Protein AF-A0AAJ0L8B4-F1 (afdb_monomer_lite)

Structure (mmCIF, N/CA/C/O backbone):
data_AF-A0AAJ0L8B4-F1
#
_entry.id   AF-A0AAJ0L8B4-F1
#
loop_
_atom_site.group_PDB
_atom_site.id
_atom_site.type_symbol
_atom_site.label_atom_id
_atom_site.label_alt_id
_atom_site.label_comp_id
_atom_site.label_asym_id
_atom_site.label_entity_id
_atom_site.label_seq_id
_atom_site.pdbx_PDB_ins_code
_atom_site.Cartn_x
_atom_site.Cartn_y
_atom_site.Cartn_z
_atom_site.occupancy
_atom_site.B_iso_or_equiv
_atom_site.auth_seq_id
_atom_site.auth_comp_id
_atom_site.auth_asym_id
_atom_site.auth_atom_id
_atom_site.pdbx_PDB_model_num
ATOM 1 N N . MET A 1 1 ? 20.232 -16.652 -19.813 1.00 46.34 1 MET A N 1
ATOM 2 C CA . MET A 1 1 ? 19.157 -15.726 -19.381 1.00 46.34 1 MET A CA 1
ATOM 3 C C . MET A 1 1 ? 19.662 -14.302 -19.552 1.00 46.34 1 MET A C 1
ATOM 5 O O . MET A 1 1 ? 20.750 -14.024 -19.067 1.00 46.34 1 MET A O 1
ATOM 9 N N . ARG A 1 2 ? 18.952 -13.417 -20.267 1.00 56.00 2 ARG A N 1
ATOM 10 C CA . ARG A 1 2 ? 19.289 -11.981 -20.243 1.00 56.00 2 ARG A CA 1
ATOM 11 C C . ARG A 1 2 ? 18.867 -11.438 -18.878 1.00 56.00 2 ARG A C 1
ATOM 13 O O . ARG A 1 2 ? 17.710 -11.614 -18.513 1.00 56.00 2 ARG A O 1
ATOM 20 N N . LYS A 1 3 ? 19.793 -10.828 -18.134 1.00 65.44 3 LYS A N 1
ATOM 21 C CA . LYS A 1 3 ? 19.446 -10.052 -16.939 1.00 65.44 3 LYS A CA 1
ATOM 22 C C . LYS A 1 3 ? 18.579 -8.875 -17.391 1.00 65.44 3 LYS A C 1
ATOM 24 O O . LYS A 1 3 ? 19.018 -8.087 -18.227 1.00 65.44 3 LYS A O 1
ATOM 29 N N . THR A 1 4 ? 17.346 -8.803 -16.900 1.00 79.44 4 THR A N 1
ATOM 30 C CA . THR A 1 4 ? 16.482 -7.631 -17.081 1.00 79.44 4 THR A CA 1
ATOM 31 C C . THR A 1 4 ? 17.127 -6.466 -16.343 1.00 79.44 4 THR A C 1
ATOM 33 O O . THR A 1 4 ? 17.474 -6.616 -15.172 1.00 79.44 4 THR A O 1
ATOM 36 N N . SER A 1 5 ? 17.328 -5.327 -17.008 1.00 90.81 5 SER A N 1
ATOM 37 C CA . SER A 1 5 ? 17.882 -4.155 -16.325 1.00 90.81 5 SER A CA 1
ATOM 38 C C . SER A 1 5 ? 16.873 -3.598 -15.321 1.00 90.81 5 SER A C 1
ATOM 40 O O . SER A 1 5 ? 15.662 -3.764 -15.479 1.00 90.81 5 SER A O 1
ATOM 42 N N . PHE A 1 6 ? 17.358 -2.899 -14.295 1.00 92.31 6 PHE A N 1
ATOM 43 C CA . PHE A 1 6 ? 16.463 -2.237 -13.346 1.00 92.31 6 PHE A CA 1
ATOM 44 C C . PHE A 1 6 ? 15.532 -1.225 -14.039 1.00 92.31 6 PHE A C 1
ATOM 46 O O . PHE A 1 6 ? 14.351 -1.164 -13.713 1.00 92.31 6 PHE A O 1
ATOM 53 N N . ASP A 1 7 ? 16.014 -0.522 -15.065 1.00 94.06 7 ASP A N 1
ATOM 54 C CA . ASP A 1 7 ? 15.196 0.415 -15.846 1.00 94.06 7 ASP A CA 1
ATOM 55 C C . ASP A 1 7 ? 14.029 -0.286 -16.560 1.00 94.06 7 ASP A C 1
ATOM 57 O O . ASP A 1 7 ? 12.907 0.210 -16.547 1.00 94.06 7 ASP A O 1
ATOM 61 N N . GLN A 1 8 ? 14.243 -1.495 -17.095 1.00 95.19 8 GLN A N 1
ATOM 62 C CA . GLN A 1 8 ? 13.165 -2.295 -17.690 1.00 95.19 8 GLN A CA 1
ATOM 63 C C . GLN A 1 8 ? 12.114 -2.724 -16.654 1.00 95.19 8 GLN A C 1
ATOM 65 O O . GLN A 1 8 ? 10.938 -2.869 -16.992 1.00 95.19 8 GLN A O 1
ATOM 70 N N . ILE A 1 9 ? 12.520 -2.928 -15.396 1.00 95.25 9 ILE A N 1
ATOM 71 C CA . ILE A 1 9 ? 11.596 -3.218 -14.293 1.00 95.25 9 ILE A CA 1
ATOM 72 C C . ILE A 1 9 ? 10.767 -1.972 -13.962 1.00 95.25 9 ILE A C 1
ATOM 74 O O . ILE A 1 9 ? 9.548 -2.079 -13.822 1.00 95.25 9 ILE A O 1
ATOM 78 N N . VAL A 1 10 ? 11.397 -0.794 -13.881 1.00 96.56 10 VAL A N 1
ATOM 79 C CA . VAL A 1 10 ? 10.700 0.482 -13.642 1.00 96.56 10 VAL A CA 1
ATOM 80 C C . VAL A 1 10 ? 9.694 0.777 -14.758 1.00 96.56 10 VAL A C 1
ATOM 82 O O . VAL A 1 10 ? 8.540 1.079 -14.461 1.00 96.56 10 VAL A O 1
ATOM 85 N N . ASP A 1 11 ? 10.075 0.590 -16.024 1.00 97.38 11 ASP A N 1
ATOM 86 C CA . ASP A 1 11 ? 9.165 0.737 -17.168 1.00 97.38 11 ASP A CA 1
ATOM 87 C C . ASP A 1 11 ? 7.964 -0.218 -17.081 1.00 97.38 11 ASP A C 1
ATOM 89 O O . ASP A 1 11 ? 6.832 0.145 -17.411 1.00 97.38 11 ASP A O 1
ATOM 93 N N . GLY A 1 12 ? 8.197 -1.457 -16.635 1.00 97.38 12 GLY A N 1
ATOM 94 C CA . GLY A 1 12 ? 7.140 -2.437 -16.392 1.00 97.38 12 GLY A CA 1
ATOM 95 C C . GLY A 1 12 ? 6.164 -1.981 -15.306 1.00 97.38 12 GLY A C 1
ATOM 96 O O . GLY A 1 12 ? 4.950 -2.053 -15.507 1.00 97.38 12 GLY A O 1
ATOM 97 N N . ILE A 1 13 ? 6.691 -1.452 -14.196 1.00 97.62 13 ILE A N 1
ATOM 98 C CA . ILE A 1 13 ? 5.893 -0.878 -13.105 1.00 97.62 13 ILE A CA 1
ATOM 99 C C . ILE A 1 13 ? 5.042 0.278 -13.619 1.00 97.62 13 ILE A C 1
ATOM 101 O O . ILE A 1 13 ? 3.845 0.301 -13.352 1.00 97.62 13 ILE A O 1
ATOM 105 N N . ASP A 1 14 ? 5.621 1.205 -14.381 1.00 97.94 14 ASP A N 1
ATOM 106 C CA . ASP A 1 14 ? 4.900 2.379 -14.877 1.00 97.94 14 ASP A CA 1
ATOM 107 C C . ASP A 1 14 ? 3.770 1.993 -15.842 1.00 97.94 14 ASP A C 1
ATOM 109 O O . ASP A 1 14 ? 2.656 2.509 -15.737 1.00 97.94 14 ASP A O 1
ATOM 113 N N . ARG A 1 15 ? 4.002 1.013 -16.727 1.00 98.06 15 ARG A N 1
ATOM 114 C CA . ARG A 1 15 ? 2.970 0.494 -17.645 1.00 98.06 15 ARG A CA 1
ATOM 115 C C . ARG A 1 15 ? 1.832 -0.227 -16.928 1.00 98.06 15 ARG A C 1
ATOM 117 O O . ARG A 1 15 ? 0.699 -0.201 -17.404 1.00 98.06 15 ARG A O 1
ATOM 124 N N . GLN A 1 16 ? 2.128 -0.895 -15.816 1.00 98.00 16 GLN A N 1
ATOM 125 C CA . GLN A 1 16 ? 1.162 -1.691 -15.054 1.00 98.00 16 GLN A CA 1
ATOM 126 C C . GLN A 1 16 ? 0.701 -1.000 -13.768 1.00 98.00 16 GLN A C 1
ATOM 128 O O . GLN A 1 16 ? 0.019 -1.620 -12.950 1.00 98.00 16 GLN A O 1
ATOM 133 N N . LEU A 1 17 ? 1.021 0.284 -13.586 1.00 98.06 17 LEU A N 1
ATOM 134 C CA . LEU A 1 17 ? 0.820 0.989 -12.325 1.00 98.06 17 LEU A CA 1
ATOM 135 C C . LEU A 1 17 ? -0.628 0.918 -11.805 1.00 98.06 17 LEU A C 1
ATOM 137 O O . LEU A 1 17 ? -0.791 0.641 -10.618 1.00 98.06 17 LEU A O 1
ATOM 141 N N . PRO A 1 18 ? -1.687 1.061 -12.633 1.00 98.00 18 PRO A N 1
ATOM 142 C CA . PRO A 1 18 ? -3.064 0.902 -12.157 1.00 98.00 18 PRO A CA 1
ATOM 143 C C . PRO A 1 18 ? -3.364 -0.500 -11.608 1.00 98.00 18 PRO A C 1
ATOM 145 O O . PRO A 1 18 ? -4.057 -0.643 -10.601 1.00 98.00 18 PRO A O 1
ATOM 148 N N . TYR A 1 19 ? -2.828 -1.538 -12.255 1.00 97.75 19 TYR A N 1
ATOM 149 C CA . TYR A 1 19 ? -3.011 -2.927 -11.837 1.00 97.75 19 TYR A CA 1
ATOM 150 C C . TYR A 1 19 ? -2.267 -3.210 -10.527 1.00 97.75 19 TYR A C 1
ATOM 152 O O . TYR A 1 19 ? -2.873 -3.654 -9.553 1.00 97.75 19 TYR A O 1
ATOM 160 N N . LEU A 1 20 ? -0.978 -2.867 -10.476 1.00 97.94 20 LEU A N 1
ATOM 161 C CA . LEU A 1 20 ? -0.133 -3.076 -9.298 1.00 97.94 20 LEU A CA 1
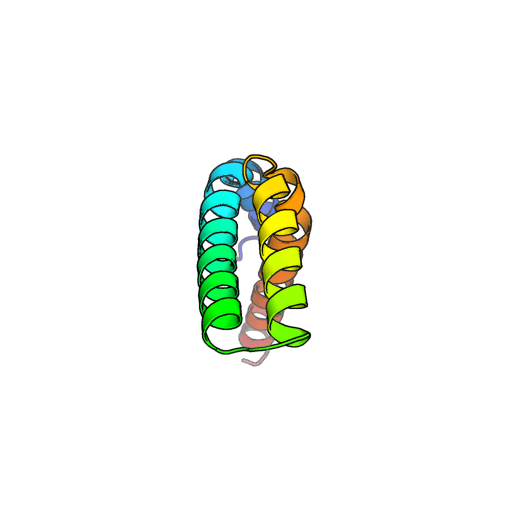ATOM 162 C C . LEU A 1 20 ? -0.622 -2.260 -8.096 1.00 97.94 20 LEU A C 1
ATOM 164 O O . LEU A 1 20 ? -0.592 -2.731 -6.958 1.00 97.94 20 LEU A O 1
ATOM 168 N N . HIS A 1 21 ? -1.121 -1.046 -8.341 1.00 98.25 21 HIS A N 1
ATOM 169 C CA . HIS A 1 21 ? -1.769 -0.240 -7.314 1.00 98.25 21 HIS A CA 1
ATOM 170 C C . HIS A 1 21 ? -2.975 -0.963 -6.720 1.00 98.25 21 HIS A C 1
ATOM 172 O O . HIS A 1 21 ? -3.074 -1.043 -5.499 1.00 98.25 21 HIS A O 1
ATOM 178 N N . LYS A 1 22 ? -3.862 -1.520 -7.553 1.00 98.00 22 LYS A N 1
ATOM 179 C CA . LYS A 1 22 ? -5.050 -2.241 -7.083 1.00 98.00 22 LYS A CA 1
ATOM 180 C C . LYS A 1 22 ? -4.672 -3.402 -6.162 1.00 98.00 22 LYS A C 1
ATOM 182 O O . LYS A 1 22 ? -5.233 -3.506 -5.075 1.00 98.00 22 LYS A O 1
ATOM 187 N N . GLU A 1 23 ? -3.708 -4.234 -6.556 1.00 97.81 23 GLU A N 1
ATOM 188 C CA . GLU A 1 23 ? -3.245 -5.358 -5.727 1.00 97.81 23 GLU A CA 1
ATOM 189 C C . GLU A 1 23 ? -2.678 -4.878 -4.386 1.00 97.81 23 GLU A C 1
ATOM 191 O O . GLU A 1 23 ? -3.117 -5.316 -3.318 1.00 97.81 23 GLU A O 1
ATOM 196 N N . ARG A 1 24 ? -1.755 -3.910 -4.428 1.00 96.88 24 ARG A N 1
ATOM 197 C CA . ARG A 1 24 ? -1.143 -3.335 -3.225 1.00 96.88 24 ARG A CA 1
ATOM 198 C C . ARG A 1 24 ? -2.184 -2.687 -2.310 1.00 96.88 24 ARG A C 1
ATOM 200 O O . ARG A 1 24 ? -2.126 -2.848 -1.090 1.00 96.88 24 ARG A O 1
ATOM 207 N N . TRP A 1 25 ? -3.126 -1.947 -2.886 1.00 97.69 25 TRP A N 1
ATOM 208 C CA . TRP A 1 25 ? -4.185 -1.270 -2.149 1.00 97.69 25 TRP A CA 1
ATOM 209 C C . TRP A 1 25 ? -5.101 -2.281 -1.456 1.00 97.69 25 TRP A C 1
ATOM 211 O O . TRP A 1 25 ? -5.405 -2.105 -0.275 1.00 97.69 25 TRP A O 1
ATOM 221 N N . THR A 1 26 ? -5.483 -3.365 -2.142 1.00 97.81 26 THR A N 1
ATOM 222 C CA . THR A 1 26 ? -6.302 -4.441 -1.569 1.00 97.81 26 THR A CA 1
ATOM 223 C C . THR A 1 26 ? -5.587 -5.158 -0.427 1.00 97.81 26 THR A C 1
ATOM 225 O O . THR A 1 26 ? -6.197 -5.344 0.625 1.00 97.81 26 THR A O 1
ATOM 228 N N . HIS A 1 27 ? -4.304 -5.503 -0.575 1.00 97.38 27 HIS A N 1
ATOM 229 C CA . HIS A 1 27 ? -3.543 -6.121 0.517 1.00 97.38 27 HIS A CA 1
ATOM 230 C C . HIS A 1 27 ? -3.504 -5.224 1.757 1.00 97.38 27 HIS A C 1
ATOM 232 O O . HIS A 1 27 ? -3.874 -5.657 2.849 1.00 97.38 27 HIS A O 1
ATOM 238 N N . ARG A 1 28 ? -3.166 -3.941 1.585 1.00 96.88 28 ARG A N 1
ATOM 239 C CA . ARG A 1 28 ? -3.122 -2.995 2.706 1.00 96.88 28 ARG A CA 1
ATOM 240 C C . ARG A 1 28 ? -4.494 -2.774 3.349 1.00 96.88 28 ARG A C 1
ATOM 242 O O . ARG A 1 28 ? -4.588 -2.598 4.561 1.00 96.88 28 ARG A O 1
ATOM 249 N N . TYR A 1 29 ? -5.562 -2.798 2.556 1.00 97.62 29 TYR A N 1
ATOM 250 C CA . TYR A 1 29 ? -6.926 -2.696 3.064 1.00 97.62 29 TYR A CA 1
ATOM 251 C C . TYR A 1 29 ? -7.269 -3.860 4.007 1.00 97.62 29 TYR A C 1
ATOM 253 O O . TYR A 1 29 ? -7.822 -3.629 5.083 1.00 97.62 29 TYR A O 1
ATOM 261 N N . VAL A 1 30 ? -6.904 -5.094 3.643 1.00 98.19 30 VAL A N 1
ATOM 262 C CA . VAL A 1 30 ? -7.114 -6.278 4.495 1.00 98.19 30 VAL A CA 1
ATOM 263 C C . VAL A 1 30 ? -6.306 -6.171 5.792 1.00 98.19 30 VAL A C 1
ATOM 265 O O . VAL A 1 30 ? -6.883 -6.313 6.867 1.00 98.19 30 VAL A O 1
ATOM 268 N N . GLU A 1 31 ? -5.023 -5.803 5.718 1.00 97.62 31 GLU A N 1
ATOM 269 C CA . GLU A 1 31 ? -4.183 -5.594 6.910 1.00 97.62 31 GLU A CA 1
ATOM 270 C C . GLU A 1 31 ? -4.788 -4.574 7.886 1.00 97.62 31 GLU A C 1
ATOM 272 O O . GLU A 1 31 ? -4.797 -4.779 9.100 1.00 97.62 31 GLU A O 1
ATOM 277 N N . LEU A 1 32 ? -5.311 -3.459 7.365 1.00 97.81 32 LEU A N 1
ATOM 278 C CA . LEU A 1 32 ? -5.925 -2.419 8.187 1.00 97.81 32 LEU A CA 1
ATOM 279 C C . LEU A 1 32 ? -7.248 -2.885 8.805 1.00 97.81 32 LEU A C 1
ATOM 281 O O . LEU A 1 32 ? -7.537 -2.534 9.950 1.00 97.81 32 LEU A O 1
ATOM 285 N N . LEU A 1 33 ? -8.048 -3.683 8.090 1.00 98.00 33 LEU A N 1
ATOM 286 C CA . LEU A 1 33 ? -9.248 -4.297 8.664 1.00 98.00 33 LEU A CA 1
ATOM 287 C C . LEU A 1 33 ? -8.900 -5.230 9.823 1.00 98.00 33 LEU A C 1
ATOM 289 O O . LEU A 1 33 ? -9.541 -5.158 10.874 1.00 98.00 33 LEU A O 1
ATOM 293 N N . ASP A 1 34 ? -7.882 -6.066 9.649 1.00 98.19 34 ASP A N 1
ATOM 294 C CA . ASP A 1 34 ? -7.440 -6.989 10.689 1.00 98.19 34 ASP A CA 1
ATOM 295 C C . ASP A 1 34 ? -6.867 -6.233 11.893 1.00 98.19 34 ASP A C 1
ATOM 297 O O . ASP A 1 34 ? -7.230 -6.532 13.032 1.00 98.19 34 ASP A O 1
ATOM 301 N N . ALA A 1 35 ? -6.098 -5.163 11.671 1.00 97.44 35 ALA A N 1
ATOM 302 C CA . ALA A 1 35 ? -5.614 -4.291 12.742 1.00 97.44 35 ALA A CA 1
ATOM 303 C C . ALA A 1 35 ? -6.759 -3.625 13.531 1.00 97.44 35 ALA A C 1
ATOM 305 O O . ALA A 1 35 ? -6.711 -3.558 14.761 1.00 97.44 35 ALA A O 1
ATOM 306 N N . ILE A 1 36 ? -7.819 -3.161 12.857 1.00 98.12 36 ILE A N 1
ATOM 307 C CA . ILE A 1 36 ? -9.003 -2.585 13.521 1.00 98.12 36 ILE A CA 1
ATOM 308 C C . ILE A 1 36 ? -9.720 -3.632 14.383 1.00 98.12 36 ILE A C 1
ATOM 310 O O . ILE A 1 36 ? -10.229 -3.296 15.456 1.00 98.12 36 ILE A O 1
ATOM 314 N N . ARG A 1 37 ? -9.780 -4.886 13.922 1.00 97.62 37 ARG A N 1
ATOM 315 C CA . ARG A 1 37 ? -10.405 -5.998 14.657 1.00 97.62 37 ARG A CA 1
ATOM 316 C C . ARG A 1 37 ? -9.567 -6.446 15.853 1.00 97.62 37 ARG A C 1
ATOM 318 O O . ARG A 1 37 ? -10.136 -6.786 16.884 1.00 97.62 37 ARG A O 1
ATOM 325 N N . ALA A 1 38 ? -8.244 -6.428 15.723 1.00 97.50 38 ALA A N 1
ATOM 326 C CA . ALA A 1 38 ? -7.314 -6.903 16.745 1.00 97.50 38 ALA A CA 1
ATOM 327 C C . ALA A 1 38 ? -7.043 -5.888 17.872 1.00 97.50 38 ALA A C 1
ATOM 329 O O . ALA A 1 38 ? -6.478 -6.253 18.900 1.00 97.50 38 ALA A O 1
ATOM 330 N N . THR A 1 39 ? -7.414 -4.615 17.697 1.00 96.50 39 THR A N 1
ATOM 331 C CA . THR A 1 39 ? -7.085 -3.531 18.637 1.00 96.50 39 THR A CA 1
ATOM 332 C C . THR A 1 39 ? -8.326 -2.880 19.251 1.00 96.50 39 THR A C 1
ATOM 334 O O . THR A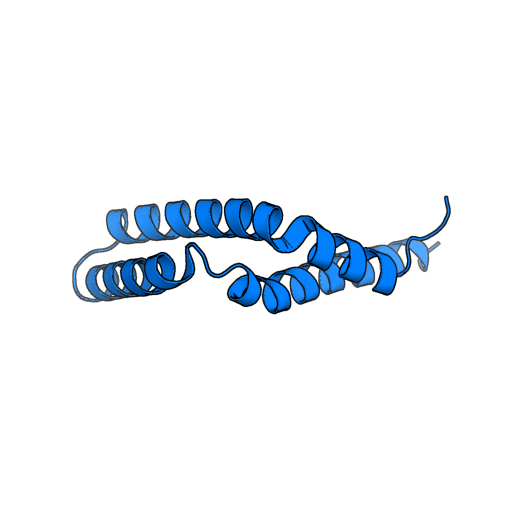 1 39 ? -9.427 -2.930 18.703 1.00 96.50 39 THR A O 1
ATOM 337 N N . THR A 1 40 ? -8.151 -2.226 20.404 1.00 96.94 40 THR A N 1
ATOM 338 C CA . THR A 1 40 ? -9.200 -1.468 21.110 1.00 96.94 40 THR A CA 1
ATOM 339 C C . THR A 1 40 ? -8.695 -0.076 21.518 1.00 96.94 40 THR A C 1
ATOM 341 O O . THR A 1 40 ? -7.514 0.245 21.366 1.00 96.94 40 THR A O 1
ATOM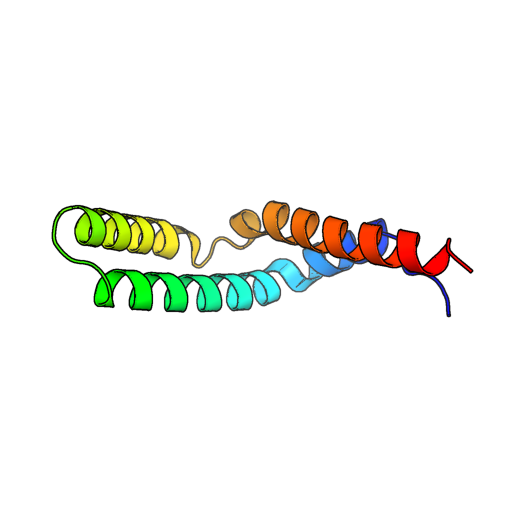 344 N N . GLY A 1 41 ? -9.597 0.796 21.985 1.00 96.44 41 GLY A N 1
ATOM 345 C CA . GLY A 1 41 ? -9.240 2.113 22.526 1.00 96.44 41 GLY A CA 1
ATOM 346 C C . GLY A 1 41 ? -8.535 3.043 21.528 1.00 96.44 41 GLY A C 1
ATOM 347 O O . GLY A 1 41 ? -8.963 3.183 20.381 1.00 96.44 41 GLY A O 1
ATOM 348 N N . GLU A 1 42 ? -7.468 3.702 21.986 1.00 96.69 42 GLU A N 1
ATOM 349 C CA . GLU A 1 42 ? -6.607 4.598 21.191 1.00 96.69 42 GLU A CA 1
ATOM 350 C C . GLU A 1 42 ? -6.064 3.914 19.927 1.00 96.69 42 GLU A C 1
ATOM 352 O O . GLU A 1 42 ? -6.180 4.455 18.827 1.00 96.69 42 GLU A O 1
ATOM 357 N N . ALA A 1 43 ? -5.546 2.689 20.063 1.00 96.25 43 ALA A N 1
ATOM 358 C CA . ALA A 1 43 ? -4.956 1.945 18.953 1.00 96.25 43 ALA A CA 1
ATOM 359 C C . ALA A 1 43 ? -5.985 1.663 17.847 1.00 96.25 43 ALA A C 1
ATOM 361 O O . ALA A 1 43 ? -5.703 1.859 16.663 1.00 96.25 43 ALA A O 1
ATOM 362 N N . GLN A 1 44 ? -7.219 1.313 18.227 1.00 97.62 44 GLN A N 1
ATOM 363 C CA . GLN A 1 44 ? -8.295 1.122 17.255 1.00 97.62 44 GLN A CA 1
ATOM 364 C C . GLN A 1 44 ? -8.696 2.431 16.567 1.00 97.62 44 GLN A C 1
ATOM 366 O O . GLN A 1 44 ? -9.020 2.429 15.377 1.00 97.62 44 GLN A O 1
ATOM 371 N N . ARG A 1 45 ? -8.686 3.562 17.287 1.00 97.62 45 ARG A N 1
ATOM 372 C CA . ARG A 1 45 ? -8.939 4.878 16.678 1.00 97.62 45 ARG A CA 1
ATOM 373 C C . ARG A 1 45 ? -7.873 5.217 15.638 1.00 97.62 45 ARG A C 1
ATOM 375 O O . ARG A 1 45 ? -8.241 5.630 14.540 1.00 97.62 45 ARG A O 1
ATOM 382 N N . GLY A 1 46 ? -6.601 4.967 15.950 1.00 97.81 46 GLY A N 1
ATOM 383 C CA . GLY A 1 46 ? -5.488 5.122 15.011 1.00 97.81 46 GLY A CA 1
ATOM 384 C C . GLY A 1 46 ? -5.648 4.245 13.765 1.00 97.81 46 GLY A C 1
ATOM 385 O O . GLY A 1 46 ? -5.591 4.752 12.648 1.00 97.81 46 GLY A O 1
ATOM 386 N N . ALA A 1 47 ? -5.961 2.957 13.933 1.00 97.44 47 ALA A N 1
ATOM 387 C CA . ALA A 1 47 ? -6.182 2.041 12.809 1.00 97.44 47 ALA A CA 1
ATOM 388 C C . ALA A 1 47 ? -7.381 2.458 11.929 1.00 97.44 47 ALA A C 1
ATOM 390 O O . ALA A 1 47 ? -7.316 2.392 10.701 1.00 97.44 47 ALA A O 1
ATOM 391 N N . LYS A 1 48 ? -8.466 2.959 12.539 1.00 97.81 48 LYS A N 1
ATOM 392 C CA . LYS A 1 48 ? -9.617 3.525 11.814 1.00 97.81 48 LYS A CA 1
ATOM 393 C C . LYS A 1 48 ? -9.256 4.796 11.042 1.00 97.81 48 LYS A C 1
ATOM 395 O O . LYS A 1 48 ? -9.800 4.990 9.958 1.00 97.81 48 LYS A O 1
ATOM 400 N N . GLN A 1 49 ? -8.380 5.650 11.579 1.00 98.25 49 GLN A N 1
ATOM 401 C CA . GLN A 1 49 ? -7.883 6.821 10.852 1.00 98.25 49 GLN A CA 1
ATOM 402 C C . GLN A 1 49 ? -7.032 6.391 9.657 1.00 98.25 49 GLN A C 1
ATOM 404 O O . GLN A 1 49 ? -7.350 6.775 8.540 1.00 98.25 49 GLN A O 1
ATOM 409 N N . ALA A 1 50 ? -6.071 5.488 9.858 1.00 97.69 50 ALA A N 1
ATOM 410 C CA . ALA A 1 50 ? -5.251 4.959 8.769 1.00 97.69 50 ALA A CA 1
ATOM 411 C C . ALA A 1 50 ? -6.093 4.305 7.655 1.00 97.69 50 ALA A C 1
ATOM 413 O O . ALA A 1 50 ? -5.772 4.431 6.478 1.00 97.69 50 ALA A O 1
ATOM 414 N N . MET A 1 51 ? -7.201 3.639 8.001 1.00 98.19 51 MET A N 1
ATOM 415 C CA . MET A 1 51 ? -8.166 3.121 7.024 1.00 98.19 51 MET A CA 1
ATOM 416 C C . MET A 1 51 ? -8.875 4.227 6.229 1.00 98.19 51 MET A C 1
ATOM 418 O O . MET A 1 51 ? -9.146 4.036 5.045 1.00 98.19 51 MET A O 1
ATOM 422 N N . ARG A 1 52 ? -9.208 5.363 6.854 1.00 98.06 52 ARG A N 1
ATOM 423 C CA . ARG A 1 52 ? -9.788 6.509 6.137 1.00 98.06 52 ARG A CA 1
ATOM 424 C C . ARG A 1 52 ? -8.783 7.076 5.144 1.00 98.06 52 ARG A C 1
ATOM 426 O O . ARG A 1 52 ? -9.106 7.134 3.964 1.00 98.06 52 ARG A O 1
ATOM 433 N N . ASP A 1 53 ? -7.567 7.350 5.601 1.00 97.38 53 ASP A N 1
ATOM 434 C CA . ASP A 1 53 ? -6.494 7.891 4.762 1.00 97.38 53 ASP A CA 1
ATOM 435 C C . ASP A 1 53 ? -6.181 6.933 3.597 1.00 97.38 53 ASP A C 1
ATOM 437 O O . ASP A 1 53 ? -6.045 7.335 2.445 1.00 97.38 53 ASP A O 1
ATOM 441 N N . HIS A 1 54 ? -6.159 5.620 3.860 1.00 97.38 54 HIS A N 1
ATOM 442 C CA . HIS A 1 54 ? -5.941 4.612 2.819 1.00 97.38 54 HIS A CA 1
ATOM 443 C C . HIS A 1 54 ? -7.035 4.631 1.743 1.00 97.38 54 HIS A C 1
ATOM 445 O O . HIS A 1 54 ? -6.736 4.490 0.554 1.00 97.38 54 HIS A O 1
ATOM 451 N N . LYS A 1 55 ? -8.301 4.849 2.126 1.00 97.44 55 LYS A N 1
ATOM 452 C CA . LYS A 1 55 ? -9.421 4.948 1.174 1.00 97.44 55 LYS A CA 1
ATOM 453 C C . LYS A 1 55 ? -9.322 6.154 0.251 1.00 97.44 55 LYS A C 1
ATOM 455 O O . LYS A 1 55 ? -9.739 6.040 -0.897 1.00 97.44 55 LYS A O 1
ATOM 460 N N . GLU A 1 56 ? -8.738 7.258 0.705 1.00 97.62 56 GLU A N 1
ATOM 461 C CA . GLU A 1 56 ? -8.530 8.443 -0.137 1.00 97.62 56 GLU A CA 1
ATOM 462 C C . GLU A 1 56 ? -7.608 8.143 -1.321 1.00 97.62 56 GLU A C 1
ATOM 464 O O . GLU A 1 56 ? -7.740 8.759 -2.368 1.00 97.62 56 GLU A O 1
ATOM 469 N N . THR A 1 57 ? -6.733 7.141 -1.205 1.00 96.62 57 THR A N 1
ATOM 470 C CA . THR A 1 57 ? -5.778 6.777 -2.265 1.00 96.62 57 THR A CA 1
ATOM 471 C C . THR A 1 57 ? -6.296 5.741 -3.269 1.00 96.62 57 THR A C 1
ATOM 473 O O . THR A 1 57 ? -5.570 5.398 -4.194 1.00 96.62 57 THR A O 1
ATOM 476 N N . GLN A 1 58 ? -7.531 5.240 -3.124 1.00 96.38 58 GLN A N 1
ATOM 477 C CA . GLN A 1 58 ? -8.049 4.075 -3.870 1.00 96.38 58 GLN A CA 1
ATOM 478 C C . GLN A 1 58 ? -7.984 4.203 -5.400 1.00 96.38 58 GLN A C 1
ATOM 480 O O . GLN A 1 58 ? -7.851 3.201 -6.104 1.00 96.38 58 GLN A O 1
ATOM 485 N N . PHE A 1 59 ? -8.126 5.421 -5.917 1.00 96.62 59 PHE A N 1
ATOM 486 C CA . PHE A 1 59 ? -8.120 5.706 -7.354 1.00 96.62 59 PHE A CA 1
ATOM 487 C C . PHE A 1 59 ? -6.911 6.550 -7.770 1.00 96.62 59 PHE A C 1
ATOM 489 O O . PHE A 1 59 ? -6.925 7.158 -8.837 1.00 96.62 59 PHE A O 1
ATOM 496 N N . HIS A 1 60 ? -5.870 6.559 -6.933 1.00 97.12 60 HIS A N 1
ATOM 497 C CA . HIS A 1 60 ? -4.665 7.371 -7.079 1.00 97.12 60 HIS A CA 1
ATOM 498 C C . HIS A 1 60 ? -3.430 6.473 -7.225 1.00 97.12 60 HIS A C 1
ATOM 500 O O . HIS A 1 60 ? -2.626 6.347 -6.290 1.00 97.12 60 HIS A O 1
ATOM 506 N N . PRO A 1 61 ? -3.267 5.794 -8.377 1.00 97.06 61 PRO A N 1
ATOM 507 C CA . PRO A 1 61 ? -2.184 4.839 -8.599 1.00 97.06 61 PRO A CA 1
ATOM 508 C C . PRO A 1 61 ? -0.780 5.447 -8.459 1.00 97.06 61 PRO A C 1
ATOM 510 O O . PRO A 1 61 ? 0.155 4.758 -8.040 1.00 97.06 61 PRO A O 1
ATOM 513 N N . GLU A 1 62 ? -0.632 6.749 -8.705 1.00 97.50 62 GLU A N 1
ATOM 514 C CA . GLU A 1 62 ? 0.593 7.523 -8.502 1.00 97.50 62 GLU A CA 1
ATOM 515 C C . GLU A 1 62 ? 1.145 7.413 -7.072 1.00 97.50 62 GLU A C 1
ATOM 517 O O . GLU A 1 62 ? 2.363 7.379 -6.880 1.00 97.50 62 GLU A O 1
ATOM 522 N N . THR A 1 63 ? 0.273 7.243 -6.072 1.00 97.12 63 THR A N 1
ATOM 523 C CA . THR A 1 63 ? 0.661 7.103 -4.655 1.00 97.12 63 THR A CA 1
ATOM 524 C C . THR A 1 63 ? 1.456 5.828 -4.376 1.00 97.12 63 THR A C 1
ATOM 526 O O . THR A 1 63 ? 2.187 5.739 -3.390 1.00 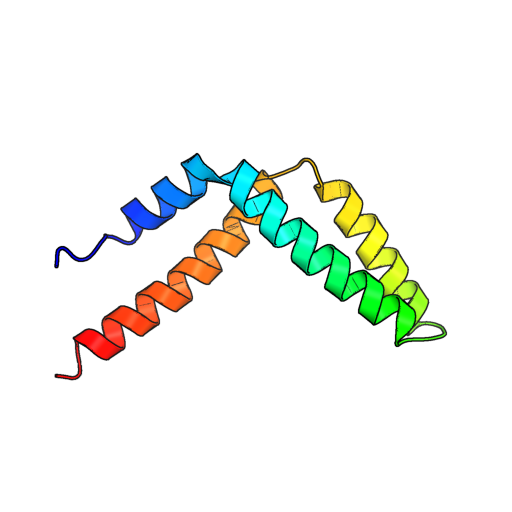97.12 63 THR A O 1
ATOM 529 N N . SER A 1 64 ? 1.331 4.816 -5.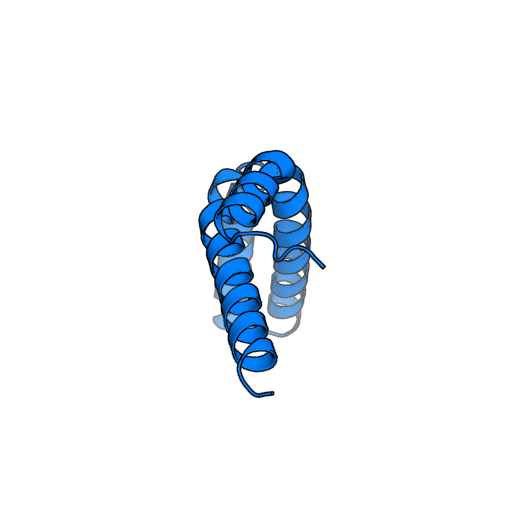239 1.00 97.31 64 SER A N 1
ATOM 530 C CA . SER A 1 64 ? 1.993 3.520 -5.067 1.00 97.31 64 SER A CA 1
ATOM 531 C C . SER A 1 64 ? 3.321 3.411 -5.809 1.00 97.31 64 SER A C 1
ATOM 533 O O . SER A 1 64 ? 4.131 2.555 -5.452 1.00 97.31 64 SER A O 1
ATOM 535 N N . ARG A 1 65 ? 3.593 4.292 -6.780 1.00 97.56 65 ARG A N 1
ATOM 536 C CA . ARG A 1 65 ? 4.765 4.199 -7.666 1.00 97.56 65 ARG A CA 1
ATOM 537 C C . ARG A 1 65 ? 6.083 4.119 -6.897 1.00 97.56 65 ARG A C 1
ATOM 539 O O . ARG A 1 65 ? 6.853 3.183 -7.088 1.00 97.56 65 ARG A O 1
ATOM 546 N N . ALA A 1 66 ? 6.327 5.067 -5.992 1.00 97.38 66 ALA A N 1
ATOM 547 C CA . ALA A 1 66 ? 7.576 5.123 -5.232 1.00 97.38 66 ALA A CA 1
ATOM 548 C C . ALA A 1 66 ? 7.786 3.867 -4.366 1.00 97.38 66 ALA A C 1
ATOM 550 O O . ALA A 1 66 ? 8.888 3.325 -4.313 1.00 97.38 66 ALA A O 1
ATOM 551 N N . SER A 1 67 ? 6.715 3.366 -3.738 1.00 96.12 67 SER A N 1
ATOM 552 C CA . SER A 1 67 ? 6.770 2.131 -2.945 1.00 96.12 67 SER A CA 1
ATOM 553 C C . SER A 1 67 ? 7.075 0.905 -3.808 1.00 96.12 67 SER A C 1
ATOM 555 O O . SER A 1 67 ? 7.875 0.067 -3.404 1.00 96.12 67 SER A O 1
ATOM 557 N N . LEU A 1 68 ? 6.464 0.801 -4.992 1.00 97.06 68 LEU A N 1
ATOM 558 C CA . LEU A 1 68 ? 6.679 -0.318 -5.914 1.00 97.06 68 LEU A CA 1
ATOM 559 C C . LEU A 1 68 ? 8.118 -0.340 -6.447 1.00 97.06 68 LEU A C 1
ATOM 561 O O . LEU A 1 68 ? 8.750 -1.392 -6.457 1.00 97.06 68 LEU A O 1
ATOM 565 N N . ILE A 1 69 ? 8.672 0.822 -6.809 1.00 97.50 69 ILE A N 1
ATOM 566 C CA . ILE A 1 69 ? 10.071 0.940 -7.252 1.00 97.50 69 ILE A CA 1
ATOM 567 C C . ILE A 1 69 ? 11.035 0.555 -6.124 1.00 97.50 69 ILE A C 1
ATOM 569 O O . ILE A 1 69 ? 11.986 -0.190 -6.359 1.00 97.50 69 ILE A O 1
ATOM 573 N N . ALA A 1 70 ? 10.785 1.013 -4.893 1.00 96.56 70 ALA A N 1
ATOM 574 C CA . ALA A 1 70 ? 11.614 0.657 -3.743 1.00 96.56 70 ALA A CA 1
ATOM 575 C C . ALA A 1 70 ? 11.594 -0.857 -3.462 1.00 96.56 70 ALA A C 1
ATOM 577 O O . ALA A 1 70 ? 12.644 -1.457 -3.238 1.00 96.56 70 ALA A O 1
ATOM 578 N N . GLN A 1 71 ? 10.420 -1.495 -3.533 1.00 94.44 71 GLN A N 1
ATOM 579 C CA . GLN A 1 71 ? 10.286 -2.949 -3.381 1.00 94.44 71 GLN A CA 1
ATOM 580 C C . GLN A 1 71 ? 11.026 -3.709 -4.488 1.00 94.44 71 GLN A C 1
ATOM 582 O O . GLN A 1 71 ? 11.782 -4.639 -4.204 1.00 94.44 71 GLN A O 1
ATOM 587 N N . ALA A 1 72 ? 10.874 -3.279 -5.742 1.00 94.38 72 ALA A N 1
ATOM 588 C CA . ALA A 1 72 ? 11.583 -3.869 -6.870 1.00 94.38 72 ALA A CA 1
ATOM 589 C C . ALA A 1 72 ? 13.106 -3.727 -6.738 1.00 94.38 72 ALA A C 1
ATOM 591 O O . ALA A 1 72 ? 13.841 -4.659 -7.065 1.00 94.38 72 ALA A O 1
ATOM 592 N N . LYS A 1 73 ? 13.588 -2.595 -6.210 1.00 95.12 73 LYS A N 1
ATOM 593 C CA . LYS A 1 73 ? 15.018 -2.354 -5.986 1.00 95.12 73 LYS A CA 1
ATOM 594 C C . LYS A 1 73 ? 15.616 -3.342 -4.985 1.00 95.12 73 LYS A C 1
ATOM 596 O O . LYS A 1 73 ? 16.672 -3.904 -5.255 1.00 95.12 73 LYS A O 1
ATOM 601 N N . ILE A 1 74 ? 14.912 -3.619 -3.886 1.00 94.12 74 ILE A N 1
ATOM 602 C CA . ILE A 1 74 ? 15.333 -4.617 -2.889 1.00 94.12 74 ILE A CA 1
ATOM 603 C C . ILE A 1 74 ? 15.455 -6.013 -3.525 1.00 94.12 74 ILE A C 1
ATOM 605 O O . ILE A 1 74 ? 16.447 -6.712 -3.301 1.00 94.12 74 ILE A O 1
ATOM 609 N N . GLY A 1 75 ? 14.474 -6.412 -4.343 1.00 90.56 75 GLY A N 1
ATOM 610 C CA . GLY A 1 75 ? 14.497 -7.702 -5.044 1.00 90.56 75 GLY A CA 1
ATOM 611 C C . GLY A 1 75 ? 15.632 -7.803 -6.069 1.00 90.56 75 GLY A C 1
ATOM 612 O O . GLY A 1 75 ? 16.328 -8.819 -6.136 1.00 90.56 75 GLY A O 1
ATOM 613 N N . TYR A 1 76 ? 15.864 -6.726 -6.821 1.00 90.19 76 TYR A N 1
ATOM 614 C CA . TYR A 1 76 ? 16.951 -6.635 -7.794 1.00 90.19 76 TYR A CA 1
ATOM 615 C C . TYR A 1 76 ? 18.329 -6.744 -7.127 1.00 90.19 76 TYR A C 1
ATOM 617 O O . TYR A 1 76 ? 19.153 -7.558 -7.538 1.00 90.19 76 TYR A O 1
ATOM 625 N N . ASP A 1 77 ? 18.564 -5.981 -6.056 1.00 89.25 77 ASP A N 1
ATOM 626 C CA . ASP A 1 77 ? 19.855 -5.964 -5.359 1.00 89.25 77 ASP A CA 1
ATOM 627 C C . ASP A 1 77 ? 20.161 -7.305 -4.674 1.00 89.25 77 ASP A C 1
ATOM 629 O O . ASP A 1 77 ? 21.316 -7.730 -4.632 1.00 89.25 77 ASP A O 1
ATOM 633 N N . THR A 1 78 ? 19.137 -7.994 -4.160 1.00 87.19 78 THR A N 1
ATOM 634 C CA . THR A 1 78 ? 19.281 -9.356 -3.614 1.00 87.19 78 THR A CA 1
ATOM 635 C C . THR A 1 78 ? 19.692 -10.345 -4.708 1.00 87.19 78 THR A C 1
ATOM 637 O O . THR A 1 78 ? 20.656 -11.088 -4.534 1.00 87.19 78 THR A O 1
ATOM 640 N N . SER A 1 79 ? 19.037 -10.282 -5.871 1.00 80.44 79 SER A N 1
ATOM 641 C CA . SER A 1 79 ? 19.317 -11.169 -7.010 1.00 80.44 79 SER A CA 1
ATOM 642 C C . SER A 1 79 ? 20.728 -10.970 -7.583 1.00 80.44 79 SER A C 1
ATOM 644 O O . SER A 1 79 ? 21.397 -11.932 -7.961 1.00 80.44 79 SER A O 1
ATOM 646 N N . GLU A 1 80 ? 21.218 -9.727 -7.633 1.00 78.88 80 GLU A N 1
ATOM 647 C CA . GLU A 1 80 ? 22.582 -9.429 -8.091 1.00 78.88 80 GLU A CA 1
ATOM 648 C C . GLU A 1 80 ? 23.653 -9.972 -7.134 1.00 78.88 80 GLU A C 1
ATOM 650 O O . GLU A 1 80 ? 24.680 -10.480 -7.590 1.00 78.88 80 GLU A O 1
ATOM 655 N N . LYS A 1 81 ? 23.412 -9.921 -5.817 1.00 75.62 81 LYS A N 1
ATOM 656 C CA . LYS A 1 81 ? 24.334 -10.480 -4.813 1.00 75.62 81 LYS A CA 1
ATOM 657 C C . LYS A 1 81 ? 24.448 -12.001 -4.913 1.00 75.62 81 LYS A C 1
ATOM 659 O O . LYS A 1 81 ? 25.552 -12.536 -4.818 1.00 75.62 81 LYS A O 1
ATOM 664 N N . GLU A 1 82 ? 23.331 -12.691 -5.130 1.00 74.25 82 GLU A N 1
ATOM 665 C CA . GLU A 1 82 ? 23.308 -14.150 -5.290 1.00 74.25 82 GLU A CA 1
ATOM 666 C C . GLU A 1 82 ? 24.025 -14.589 -6.574 1.00 74.25 82 GLU A C 1
ATOM 668 O O . GLU A 1 82 ? 24.816 -15.529 -6.553 1.00 74.25 82 GLU A O 1
ATOM 673 N N . ALA A 1 83 ? 23.836 -13.857 -7.677 1.00 68.69 83 ALA A N 1
ATOM 674 C CA . ALA A 1 83 ? 24.488 -14.152 -8.953 1.00 68.69 83 ALA A CA 1
ATOM 675 C C . ALA A 1 83 ? 26.005 -13.865 -8.970 1.00 68.69 83 ALA A C 1
ATOM 677 O O . ALA A 1 83 ? 26.715 -14.419 -9.805 1.00 68.69 83 ALA A O 1
ATOM 678 N N . GLY A 1 84 ? 26.499 -12.982 -8.095 1.00 61.22 84 GLY A N 1
ATOM 679 C CA . GLY A 1 84 ? 27.921 -12.627 -7.984 1.00 61.22 84 GLY A CA 1
ATOM 680 C C . GLY A 1 84 ? 28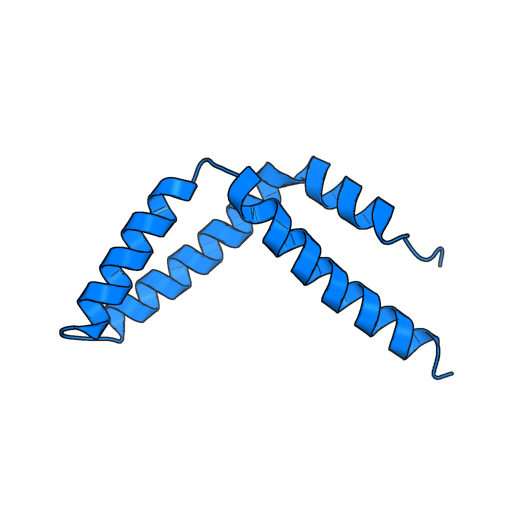.729 -13.460 -6.981 1.00 61.22 84 GLY A C 1
ATOM 681 O O . GLY A 1 84 ? 29.930 -13.242 -6.868 1.00 61.22 84 GLY A O 1
ATOM 682 N N . SER A 1 85 ? 28.095 -14.383 -6.250 1.00 58.94 85 SER A N 1
ATOM 683 C CA . SER A 1 85 ? 28.745 -15.214 -5.219 1.00 58.94 85 SER A CA 1
ATOM 684 C C . SER A 1 85 ? 29.100 -16.634 -5.703 1.00 58.94 85 SER A C 1
ATOM 686 O O . SER A 1 85 ? 29.223 -17.540 -4.880 1.00 58.94 85 SER A O 1
ATOM 688 N N . SER A 1 86 ? 29.213 -16.846 -7.021 1.00 48.25 86 SER A N 1
ATOM 689 C CA . SER A 1 86 ? 29.576 -18.136 -7.645 1.00 48.25 86 SER A CA 1
ATOM 690 C C . SER A 1 86 ? 31.035 -18.192 -8.077 1.00 48.25 86 SER A C 1
ATOM 692 O O . SER A 1 86 ? 31.525 -17.169 -8.602 1.00 48.25 86 SER A O 1
#

Sequence (86 aa):
MRKTSFDQIVDGIDRQLPYLHKERWTHRYVELLDAIRATTGEAQRGAKQAMRDHKETQFHPETSRASLIAQAKIGYDTSEKEAGSS

Secondary structure (DSSP, 8-state):
-PPPPHHHHHHHHHHTHHHHHHHHHHHHHHHHHHHHHH--HHHHHHHHHHHHHHHHTTT-THHHHHHHHHHHHHHHHHHHHHHT--

Foldseek 3Di:
DDPDDLVNVLVVCVVCLLVVLQVVLVVVLVVLVVQLVVDDDPSNVVSVVVNVVSVVCNRPSVVCSVVSSVVSVVVSVVVVVVVPPD

Radius of gyration: 17.01 Å; chains: 1; bounding box: 40×27×43 Å

pLDDT: mean 92.34, std 11.58, range [46.34, 98.25]